Protein AF-A0A4Z0D4T3-F1 (afdb_monomer_lite)

Organism: NCBI:txid2562294

Secondary structure (DSSP, 8-state):
----TT---HHHHHHHHHHHHHHTTT-HHHHHHHHHHHHHHHHHHHHHHHT-S-HHHHHHHHHHHHHHHHHHHHIIIIIHHHT-HHHHHHHHHHHHHHIIIIIHHHHS---SS-----

pLDDT: mean 82.28, std 16.93, range [29.12, 95.62]

Foldseek 3Di:
DDPPVLPPQLLVVLLVLLLVLQVPVVPPVSNVVSVVSNVVSVVVQLVSLVPDPDPVLSVQSVVLSVVLSVVLVCLQPVVCVPVRSVVSSVVSVVSVVCCLPPVCCPRNVHHNDDPPDD

Sequence (118 aa):
MSINNKIFQPITIYTALMISFYLFINSPLFSKIVLVLIFISALFMAINTFKEKNSSQRVKNTLFELMYCVLVYITMKYGSRYIGNVYSSLLVVIEYLIYINIVNPKLMNRQIFTSIKK

Radius of gyration: 15.4 Å; chains: 1; bounding box: 34×32×48 Å

Structure (mmCIF, N/CA/C/O backbone):
data_AF-A0A4Z0D4T3-F1
#
_entry.id   AF-A0A4Z0D4T3-F1
#
loop_
_atom_site.group_PDB
_atom_site.id
_atom_site.type_symbol
_atom_site.label_atom_id
_atom_site.label_alt_id
_atom_site.label_comp_id
_atom_site.label_asym_id
_atom_site.label_entity_id
_atom_site.label_seq_id
_atom_site.pdb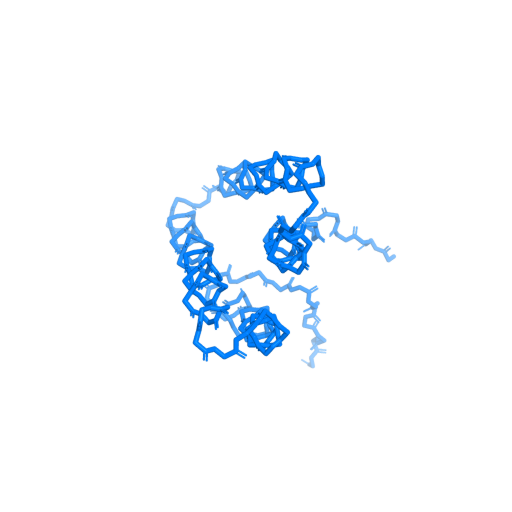x_PDB_ins_code
_atom_site.Cartn_x
_atom_site.Cartn_y
_atom_site.Cartn_z
_atom_site.occupancy
_atom_site.B_iso_or_equiv
_atom_site.auth_seq_id
_atom_site.auth_comp_id
_atom_site.auth_asym_id
_atom_site.auth_atom_id
_atom_site.pdbx_PDB_model_num
ATOM 1 N N . MET A 1 1 ? -12.073 -24.328 15.579 1.00 35.28 1 MET A N 1
ATOM 2 C CA . MET A 1 1 ? -11.112 -23.362 15.006 1.00 35.28 1 MET A CA 1
ATOM 3 C C . MET A 1 1 ? -11.904 -22.403 14.125 1.00 35.28 1 MET A C 1
ATOM 5 O O . MET A 1 1 ? -12.153 -22.718 12.972 1.00 35.28 1 MET A O 1
ATOM 9 N N . SER A 1 2 ? -12.450 -21.318 14.685 1.00 29.12 2 SER A N 1
ATOM 10 C CA . SER A 1 2 ? -13.191 -20.345 13.874 1.00 29.12 2 SER A CA 1
ATOM 11 C C . SER A 1 2 ? -12.191 -19.381 13.252 1.00 29.12 2 SER A C 1
ATOM 13 O O . SER A 1 2 ? -11.542 -18.597 13.942 1.00 29.12 2 SER A O 1
ATOM 15 N N . ILE A 1 3 ? -12.041 -19.456 11.933 1.00 36.78 3 ILE A N 1
ATOM 16 C CA . ILE A 1 3 ? -11.443 -18.363 11.175 1.00 36.78 3 ILE A CA 1
ATOM 17 C C . ILE A 1 3 ? -12.352 -17.163 11.440 1.00 36.78 3 ILE A C 1
ATOM 19 O O . ILE A 1 3 ? -13.523 -17.150 11.061 1.00 36.78 3 ILE A O 1
ATOM 23 N N . ASN A 1 4 ? -11.857 -16.191 12.204 1.00 40.50 4 ASN A N 1
ATOM 24 C CA . ASN A 1 4 ? -12.581 -14.955 12.427 1.00 40.50 4 ASN A CA 1
ATOM 25 C C . ASN A 1 4 ? -12.560 -14.202 11.094 1.00 40.50 4 ASN A C 1
ATOM 27 O O . ASN A 1 4 ? -11.603 -13.494 10.792 1.00 40.50 4 ASN A O 1
ATOM 31 N N . ASN A 1 5 ? -13.609 -14.371 10.287 1.00 42.41 5 ASN A N 1
ATOM 32 C CA . ASN A 1 5 ? -13.793 -13.766 8.959 1.00 42.41 5 ASN A CA 1
ATOM 33 C C . ASN A 1 5 ? -13.766 -12.218 8.952 1.00 42.41 5 ASN A C 1
ATOM 35 O O . ASN A 1 5 ? -14.031 -11.595 7.930 1.00 42.41 5 ASN A O 1
ATOM 39 N N . LYS A 1 6 ? -13.418 -11.567 10.070 1.00 46.47 6 LYS A N 1
ATOM 40 C CA . LYS A 1 6 ? -13.095 -10.136 10.148 1.00 46.47 6 LYS A CA 1
ATOM 41 C C . LYS A 1 6 ? -11.754 -9.767 9.488 1.00 46.47 6 LYS A C 1
ATOM 43 O O . LYS A 1 6 ? -11.441 -8.584 9.415 1.00 46.47 6 LYS A O 1
ATOM 48 N N . ILE A 1 7 ? -10.969 -10.740 9.017 1.00 51.72 7 ILE A N 1
ATOM 49 C CA . ILE A 1 7 ? -9.591 -10.556 8.527 1.00 51.72 7 ILE A CA 1
ATOM 50 C C . ILE A 1 7 ? -9.520 -10.742 6.999 1.00 51.72 7 ILE A C 1
ATOM 52 O O . ILE A 1 7 ? -8.674 -11.454 6.475 1.00 51.72 7 ILE A O 1
ATOM 56 N N . PHE A 1 8 ? -10.418 -10.101 6.253 1.00 53.31 8 PHE A N 1
ATOM 57 C CA . PHE A 1 8 ? -10.125 -9.747 4.863 1.00 53.31 8 PHE A CA 1
ATOM 58 C C . PHE A 1 8 ? -9.744 -8.274 4.890 1.00 53.31 8 PHE A C 1
ATOM 60 O O . PHE A 1 8 ? -10.616 -7.411 4.939 1.00 53.31 8 PHE A O 1
ATOM 67 N N . GLN A 1 9 ? -8.448 -7.993 5.024 1.00 73.44 9 GLN A N 1
ATOM 68 C CA . GLN A 1 9 ? -7.931 -6.634 5.139 1.00 73.44 9 GLN A CA 1
ATOM 69 C C . GLN A 1 9 ? -7.943 -5.991 3.748 1.00 73.44 9 GLN A C 1
ATOM 71 O O . GLN A 1 9 ? -7.065 -6.294 2.941 1.00 73.44 9 GLN A O 1
ATOM 76 N N . PRO A 1 10 ? -8.904 -5.102 3.424 1.00 84.88 10 PRO A N 1
ATOM 77 C CA . PRO A 1 10 ? -8.986 -4.542 2.078 1.00 84.88 10 PRO A CA 1
ATOM 78 C C . PRO A 1 10 ? -7.761 -3.667 1.769 1.00 84.88 10 PRO A C 1
ATOM 80 O O . PRO A 1 10 ? -7.412 -3.487 0.610 1.00 84.88 10 PRO A O 1
ATOM 83 N N . ILE A 1 11 ? -7.050 -3.224 2.812 1.00 86.88 11 ILE A N 1
ATOM 84 C CA . ILE A 1 11 ? -5.756 -2.547 2.731 1.00 86.88 11 ILE A CA 1
ATOM 85 C C . ILE A 1 11 ? -4.651 -3.437 2.142 1.00 86.88 11 ILE A C 1
ATOM 87 O O . ILE A 1 11 ? -3.855 -2.957 1.349 1.00 86.88 11 ILE A O 1
ATOM 91 N N . THR A 1 12 ? -4.644 -4.746 2.419 1.00 89.19 12 THR A N 1
ATOM 92 C CA . THR A 1 12 ? -3.715 -5.698 1.787 1.00 89.19 12 THR A CA 1
ATOM 93 C C . THR A 1 12 ? -3.960 -5.791 0.286 1.00 89.19 12 THR A C 1
ATOM 95 O O . THR A 1 12 ? -3.021 -5.795 -0.509 1.00 89.19 12 THR A O 1
ATOM 98 N N . ILE A 1 13 ? -5.234 -5.844 -0.107 1.00 90.94 13 ILE A N 1
ATOM 99 C CA . ILE A 1 13 ? -5.638 -5.898 -1.515 1.00 90.94 13 ILE A CA 1
ATOM 100 C C . ILE A 1 13 ? -5.285 -4.589 -2.206 1.00 90.94 13 ILE A C 1
ATOM 102 O O . ILE A 1 13 ? -4.713 -4.618 -3.289 1.00 90.94 13 ILE A O 1
ATOM 106 N N . TYR A 1 14 ? -5.555 -3.456 -1.557 1.00 93.12 14 TYR A N 1
ATOM 107 C CA . TYR A 1 14 ? -5.140 -2.143 -2.032 1.00 93.12 14 TYR A CA 1
ATOM 108 C C . TYR A 1 14 ? -3.632 -2.110 -2.315 1.00 93.12 14 TYR A C 1
ATOM 110 O O . TYR A 1 14 ? -3.230 -1.750 -3.419 1.00 93.12 14 TYR A O 1
ATOM 118 N N . THR A 1 15 ? -2.797 -2.562 -1.372 1.00 93.44 15 THR A N 1
ATOM 119 C CA . THR A 1 15 ? -1.337 -2.607 -1.541 1.00 93.44 15 THR A CA 1
ATOM 120 C C . THR A 1 15 ? -0.921 -3.478 -2.724 1.00 93.44 15 THR A C 1
ATOM 122 O O . THR A 1 15 ? -0.138 -3.044 -3.569 1.00 93.44 15 THR A O 1
ATOM 125 N N . ALA A 1 16 ? -1.467 -4.692 -2.827 1.00 94.00 16 ALA A N 1
ATOM 126 C CA . ALA A 1 16 ? -1.145 -5.612 -3.916 1.00 94.00 16 ALA A CA 1
ATOM 127 C C . ALA A 1 16 ? -1.562 -5.055 -5.288 1.00 94.00 16 ALA A C 1
ATOM 129 O O . ALA A 1 16 ? -0.815 -5.160 -6.266 1.00 94.00 16 ALA A O 1
ATOM 130 N N . LEU A 1 17 ? -2.736 -4.424 -5.366 1.00 95.31 17 LEU A N 1
ATOM 131 C CA . LEU A 1 17 ? -3.229 -3.799 -6.589 1.00 95.31 17 LEU A CA 1
ATOM 132 C C . LEU A 1 17 ? -2.418 -2.557 -6.964 1.00 95.31 17 LEU A C 1
ATOM 134 O O . LEU A 1 17 ? -2.146 -2.360 -8.143 1.00 95.31 17 LEU A O 1
ATOM 138 N N . MET A 1 18 ? -1.974 -1.761 -5.989 1.00 95.12 18 MET A N 1
ATOM 139 C CA . MET A 1 18 ? -1.079 -0.625 -6.222 1.00 95.12 18 MET A CA 1
ATOM 140 C C . MET A 1 18 ? 0.259 -1.074 -6.811 1.00 95.12 18 MET A C 1
ATOM 142 O O . MET A 1 18 ? 0.702 -0.512 -7.808 1.00 95.12 18 MET A O 1
ATOM 146 N N . ILE A 1 19 ? 0.873 -2.125 -6.264 1.00 95.00 19 ILE A N 1
ATOM 147 C CA . ILE A 1 19 ? 2.087 -2.724 -6.840 1.00 95.00 19 ILE A CA 1
ATOM 148 C C . ILE A 1 19 ? 1.817 -3.198 -8.276 1.00 95.00 19 ILE A C 1
ATOM 150 O O . ILE A 1 19 ? 2.538 -2.838 -9.209 1.00 95.00 19 ILE A O 1
ATOM 154 N N . SER A 1 20 ? 0.732 -3.952 -8.469 1.00 93.50 20 SER A N 1
ATOM 155 C CA . SER A 1 20 ? 0.352 -4.500 -9.776 1.00 93.50 20 SER A CA 1
ATOM 156 C C . SER A 1 20 ? 0.118 -3.404 -10.818 1.00 93.50 20 SER A C 1
ATOM 158 O O . SER A 1 20 ? 0.553 -3.534 -11.961 1.00 93.50 20 SER A O 1
ATOM 160 N N . PHE A 1 21 ? -0.524 -2.300 -10.429 1.00 93.75 21 PHE A N 1
ATOM 161 C CA . PHE A 1 21 ? -0.816 -1.175 -11.312 1.00 93.75 21 PHE A CA 1
ATOM 162 C C . PHE A 1 21 ? 0.453 -0.595 -11.944 1.00 93.75 21 PHE A C 1
ATOM 164 O O . PHE A 1 21 ? 0.485 -0.371 -13.151 1.00 93.75 21 PHE A O 1
ATOM 171 N N . TYR A 1 22 ? 1.507 -0.390 -11.149 1.00 92.31 22 TYR A N 1
ATOM 172 C CA . TYR A 1 22 ? 2.763 0.183 -11.639 1.00 92.31 22 TYR A CA 1
ATOM 173 C C . TYR A 1 22 ? 3.635 -0.838 -12.374 1.00 92.31 22 TYR A C 1
ATOM 175 O O . TYR A 1 22 ? 4.280 -0.481 -13.357 1.00 92.31 22 TYR A O 1
ATOM 183 N N . LEU A 1 23 ? 3.652 -2.108 -11.954 1.00 91.44 23 LEU A N 1
ATOM 184 C CA . LEU A 1 23 ? 4.412 -3.145 -12.666 1.00 91.44 23 LEU A CA 1
ATOM 185 C C . LEU A 1 23 ? 3.879 -3.391 -14.084 1.00 91.44 23 LEU A C 1
ATOM 187 O O . LEU A 1 23 ? 4.663 -3.624 -15.000 1.00 91.44 23 LEU A O 1
ATOM 191 N N . PHE A 1 24 ? 2.565 -3.279 -14.281 1.00 90.94 24 PHE A N 1
ATOM 192 C CA . PHE A 1 24 ? 1.902 -3.541 -15.561 1.00 90.94 24 PHE A CA 1
ATOM 193 C C . PHE A 1 24 ? 1.282 -2.285 -16.185 1.00 90.94 24 PHE A C 1
ATOM 195 O O . PHE A 1 24 ? 0.327 -2.381 -16.958 1.00 90.94 24 PHE A O 1
ATOM 202 N N . ILE A 1 25 ? 1.831 -1.103 -15.890 1.00 88.31 25 ILE A N 1
ATOM 203 C CA . ILE A 1 25 ? 1.292 0.184 -16.361 1.00 88.31 25 ILE A CA 1
ATOM 204 C C . ILE A 1 25 ? 1.243 0.309 -17.895 1.00 88.31 25 ILE A C 1
ATOM 206 O O . ILE A 1 25 ? 0.454 1.075 -18.440 1.00 88.31 25 ILE A O 1
ATOM 210 N N . ASN A 1 26 ? 2.047 -0.491 -18.598 1.00 88.94 26 ASN A N 1
ATOM 211 C CA . ASN A 1 26 ? 2.101 -0.531 -20.059 1.00 88.94 26 ASN A CA 1
ATOM 212 C C . ASN A 1 26 ? 0.916 -1.283 -20.698 1.00 88.94 26 ASN A C 1
ATOM 214 O O . ASN A 1 26 ? 0.758 -1.235 -21.915 1.00 88.94 26 ASN A O 1
ATOM 218 N N . SER A 1 27 ? 0.089 -1.985 -19.912 1.00 92.50 27 SER A N 1
ATOM 219 C CA . SER A 1 27 ? -1.094 -2.700 -20.404 1.00 92.50 27 SER A CA 1
ATOM 220 C C . SER A 1 27 ? -2.370 -1.908 -20.085 1.00 92.50 27 SER A C 1
ATOM 222 O O . SER A 1 27 ? -2.893 -1.997 -18.973 1.00 92.50 27 SER A O 1
ATOM 224 N N . PRO A 1 28 ? -2.929 -1.143 -21.043 1.00 88.56 28 PRO A N 1
ATOM 225 C CA . PRO A 1 28 ? -3.988 -0.173 -20.757 1.00 88.56 28 PRO A CA 1
ATOM 226 C C . PRO A 1 28 ? -5.287 -0.818 -20.258 1.00 88.56 28 PRO A C 1
ATOM 228 O O . PRO A 1 28 ? -5.975 -0.240 -19.417 1.00 88.56 28 PRO A O 1
ATOM 231 N N . LEU A 1 29 ? -5.636 -2.012 -20.751 1.00 91.88 29 LEU A N 1
ATOM 232 C CA . LEU A 1 29 ? -6.812 -2.748 -20.279 1.00 91.88 29 LEU A CA 1
ATOM 233 C C . LEU A 1 29 ? -6.614 -3.221 -18.834 1.00 91.88 29 LEU A C 1
ATOM 235 O O . LEU A 1 29 ? -7.487 -3.013 -17.993 1.00 91.88 29 LEU A O 1
ATOM 239 N N . PHE A 1 30 ? -5.447 -3.797 -18.538 1.00 91.44 30 PHE A N 1
ATOM 240 C CA . PHE A 1 30 ? -5.104 -4.255 -17.196 1.00 91.44 30 PHE A CA 1
ATOM 241 C C . PHE A 1 30 ? -5.090 -3.091 -16.200 1.00 91.44 30 PHE A C 1
ATOM 243 O O . PHE A 1 30 ? -5.740 -3.169 -15.162 1.00 91.44 30 PHE A O 1
ATOM 250 N N . SER A 1 31 ? -4.436 -1.976 -16.538 1.00 90.31 31 SER A N 1
ATOM 251 C CA . SER A 1 31 ? -4.368 -0.795 -15.673 1.00 90.31 31 SER A CA 1
ATOM 252 C C . SER A 1 31 ? -5.748 -0.227 -15.344 1.00 90.31 31 SER A C 1
ATOM 254 O O . SER A 1 31 ? -5.986 0.146 -14.198 1.00 90.31 31 SER A O 1
ATOM 256 N N . LYS A 1 32 ? -6.684 -0.200 -16.305 1.00 92.75 32 LYS A N 1
ATOM 257 C CA . LYS A 1 32 ? -8.070 0.235 -16.057 1.00 92.75 32 LYS A CA 1
ATOM 258 C C . LYS A 1 32 ? -8.802 -0.704 -15.100 1.00 92.75 32 LYS A C 1
ATOM 260 O O . LYS A 1 32 ? -9.432 -0.231 -14.159 1.00 92.75 32 LYS A O 1
ATOM 265 N N . ILE A 1 33 ? -8.693 -2.017 -15.313 1.00 93.38 33 ILE A N 1
ATOM 266 C CA . ILE A 1 33 ? -9.303 -3.025 -14.432 1.00 93.38 33 ILE A CA 1
ATOM 267 C C . ILE A 1 33 ? -8.744 -2.889 -13.013 1.00 93.38 33 ILE A C 1
ATOM 269 O O . ILE A 1 33 ? -9.504 -2.816 -12.049 1.00 93.38 33 ILE A O 1
ATOM 273 N N . VAL A 1 34 ? -7.421 -2.787 -12.878 1.00 93.06 34 VAL A N 1
ATOM 274 C CA . VAL A 1 34 ? -6.764 -2.634 -11.578 1.00 93.06 34 VAL A CA 1
ATOM 275 C C . VAL A 1 34 ? -7.169 -1.331 -10.896 1.00 93.06 34 VAL A C 1
ATOM 277 O O . VAL A 1 34 ? -7.431 -1.350 -9.700 1.00 93.06 34 VAL A O 1
ATOM 280 N N . LEU A 1 35 ? -7.309 -0.221 -11.625 1.00 92.62 35 LEU A N 1
ATOM 281 C CA . LEU A 1 35 ? -7.780 1.045 -11.057 1.00 92.62 35 LEU A CA 1
ATOM 282 C C . LEU A 1 35 ? -9.187 0.914 -10.449 1.00 92.62 35 LEU A C 1
ATOM 284 O O . LEU A 1 35 ? -9.434 1.398 -9.344 1.00 92.62 35 LEU A O 1
ATOM 288 N N . VAL A 1 36 ? -10.094 0.214 -11.138 1.00 94.19 36 VAL A N 1
ATOM 289 C CA . VAL A 1 36 ? -11.440 -0.080 -10.621 1.00 94.19 36 VAL A CA 1
ATOM 290 C C . VAL A 1 36 ? -11.357 -0.935 -9.357 1.00 94.19 36 VAL A C 1
ATOM 292 O O . VAL A 1 36 ? -12.026 -0.641 -8.368 1.00 94.19 36 VAL A O 1
ATOM 295 N N . LEU A 1 37 ? -10.497 -1.955 -9.341 1.00 93.56 37 LEU A N 1
ATOM 296 C CA . LEU A 1 37 ? -10.301 -2.797 -8.160 1.00 93.56 37 LEU A CA 1
ATOM 297 C C . LEU A 1 37 ? -9.677 -2.026 -6.983 1.00 93.56 37 LEU A C 1
ATOM 299 O O . LEU A 1 37 ? -10.084 -2.240 -5.841 1.00 93.56 37 LEU A O 1
ATOM 303 N N . ILE A 1 38 ? -8.747 -1.096 -7.238 1.00 92.81 38 ILE A N 1
ATOM 304 C CA . ILE A 1 38 ? -8.174 -0.203 -6.217 1.00 92.81 38 ILE A CA 1
ATOM 305 C C . ILE A 1 38 ? -9.297 0.622 -5.588 1.00 92.81 38 ILE A C 1
ATOM 307 O O . ILE A 1 38 ? -9.421 0.664 -4.363 1.00 92.81 38 ILE A O 1
ATOM 311 N N . PHE A 1 39 ? -10.164 1.212 -6.410 1.00 92.06 39 PHE A N 1
ATOM 312 C CA . PHE A 1 39 ? -11.308 1.981 -5.927 1.00 92.06 39 PHE A CA 1
ATOM 313 C C . PHE A 1 39 ? -12.265 1.131 -5.079 1.00 92.06 39 PHE A C 1
ATOM 315 O O . PHE A 1 39 ? -12.650 1.535 -3.982 1.00 92.06 39 PHE A O 1
ATOM 322 N N . ILE A 1 40 ? -12.586 -0.085 -5.528 1.00 91.62 40 ILE A N 1
ATOM 323 C CA . ILE A 1 40 ? -13.425 -1.025 -4.772 1.00 91.62 40 ILE A CA 1
ATOM 324 C C . ILE A 1 40 ? -12.774 -1.384 -3.429 1.00 91.62 40 ILE A C 1
ATOM 326 O O . ILE A 1 40 ? -13.449 -1.401 -2.399 1.00 91.62 40 ILE A O 1
ATOM 330 N N . SER A 1 41 ? -11.461 -1.627 -3.404 1.00 90.50 41 SER A N 1
ATOM 331 C CA . SER A 1 41 ? -10.741 -1.929 -2.162 1.00 90.50 41 SER A CA 1
ATOM 332 C C . SER A 1 41 ? -10.799 -0.760 -1.169 1.00 90.50 41 SER A C 1
ATOM 334 O O . SER A 1 41 ? -11.038 -0.981 0.019 1.00 90.50 41 SER A O 1
ATOM 336 N N . ALA A 1 42 ? -10.706 0.484 -1.654 1.00 88.38 42 ALA A N 1
ATOM 337 C CA . ALA A 1 42 ? -10.871 1.686 -0.843 1.00 88.38 42 ALA A CA 1
ATOM 338 C C . ALA A 1 42 ? -12.295 1.834 -0.284 1.00 88.38 42 ALA A C 1
ATOM 340 O O . ALA A 1 42 ? -12.458 2.163 0.892 1.00 88.38 42 ALA A O 1
ATOM 341 N N . LEU A 1 43 ? -13.326 1.519 -1.076 1.00 89.38 43 LEU A N 1
ATOM 342 C CA . LEU A 1 43 ? -14.708 1.494 -0.586 1.00 89.38 43 LEU A CA 1
ATOM 343 C C . LEU A 1 43 ? -14.892 0.467 0.536 1.00 89.38 43 LEU A C 1
ATOM 345 O O . LEU A 1 43 ? -15.506 0.774 1.557 1.00 89.38 43 LEU A O 1
ATOM 349 N N . PHE A 1 44 ? -14.325 -0.734 0.393 1.00 87.81 44 PHE A N 1
ATOM 350 C CA . PHE A 1 44 ? -14.380 -1.742 1.451 1.00 87.81 44 PHE A CA 1
ATOM 351 C C . PHE A 1 44 ? -13.638 -1.311 2.721 1.00 87.81 44 PHE A C 1
ATOM 353 O O . PHE A 1 44 ? -14.128 -1.596 3.816 1.00 87.81 44 PHE A O 1
ATOM 360 N N . MET A 1 45 ? -12.510 -0.596 2.607 1.00 86.62 45 MET A N 1
ATOM 361 C CA . MET A 1 45 ? -11.845 0.015 3.768 1.00 86.62 45 MET A CA 1
ATOM 362 C C . MET A 1 45 ? -12.780 1.002 4.470 1.00 86.62 45 MET A C 1
ATOM 364 O O . MET A 1 45 ? -13.061 0.831 5.654 1.00 86.62 45 MET A O 1
ATOM 368 N N . ALA A 1 46 ? -13.363 1.947 3.728 1.00 85.44 46 ALA A N 1
ATOM 369 C CA . ALA A 1 46 ? -14.278 2.943 4.282 1.00 85.44 46 ALA A CA 1
ATOM 370 C C . ALA A 1 46 ? -15.506 2.311 4.966 1.00 85.44 46 ALA A C 1
ATOM 372 O O . ALA A 1 46 ? -15.886 2.714 6.067 1.00 85.44 46 ALA A O 1
ATOM 373 N N . ILE A 1 47 ? -16.104 1.279 4.358 1.00 84.44 47 ILE A N 1
ATOM 374 C CA . ILE A 1 47 ? -17.222 0.527 4.949 1.00 84.44 47 ILE A CA 1
ATOM 375 C C . ILE A 1 47 ? -16.783 -0.173 6.242 1.00 84.44 47 ILE A C 1
ATOM 377 O O . ILE A 1 47 ? -17.521 -0.158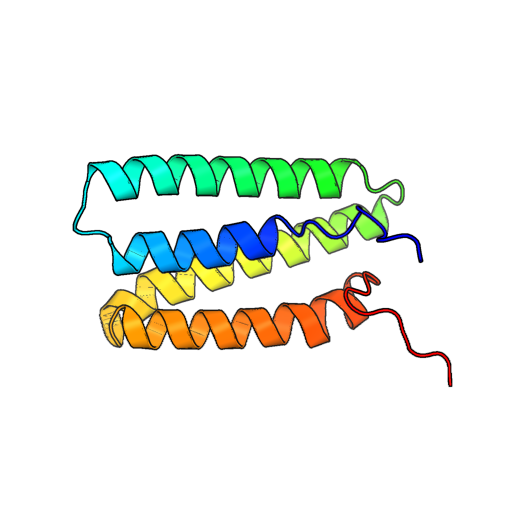 7.232 1.00 84.44 47 ILE A O 1
ATOM 381 N N . ASN A 1 48 ? -15.593 -0.779 6.259 1.00 83.06 48 ASN A N 1
ATOM 382 C CA . ASN A 1 48 ? -15.053 -1.424 7.455 1.00 83.06 48 ASN A CA 1
ATOM 383 C C . ASN A 1 48 ? -14.840 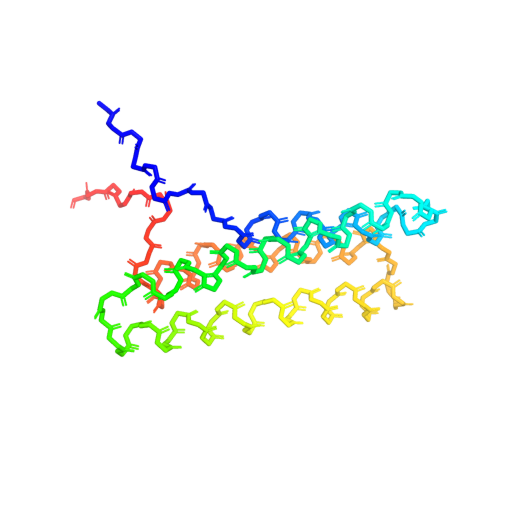-0.425 8.590 1.00 83.06 48 ASN A C 1
ATOM 385 O O . ASN A 1 48 ? -15.162 -0.738 9.738 1.00 83.06 48 ASN A O 1
ATOM 389 N N . THR A 1 49 ? -14.356 0.781 8.293 1.00 82.19 49 THR A N 1
ATOM 390 C CA . THR A 1 49 ? -14.231 1.815 9.316 1.00 82.19 49 THR A CA 1
ATOM 391 C C . THR A 1 49 ? -15.593 2.330 9.774 1.00 82.19 49 THR A C 1
ATOM 393 O O . THR A 1 49 ? -15.795 2.530 10.967 1.00 82.19 49 THR A O 1
ATOM 396 N N . PHE A 1 50 ? -16.566 2.490 8.873 1.00 81.06 50 PHE A N 1
ATOM 397 C CA . PHE A 1 50 ? -17.909 2.960 9.228 1.00 81.06 50 PHE A CA 1
ATOM 398 C C . PHE A 1 50 ? -18.639 2.017 10.198 1.00 81.06 50 PHE A C 1
ATOM 400 O O . PHE A 1 50 ? -19.354 2.478 11.087 1.00 81.06 50 PHE A O 1
ATOM 407 N N . LYS A 1 51 ? -18.416 0.702 10.069 1.00 79.62 51 LYS A N 1
ATOM 408 C CA . LYS A 1 51 ? -18.964 -0.332 10.966 1.00 79.62 51 LYS A CA 1
ATOM 409 C C . LYS A 1 51 ? -18.351 -0.327 12.375 1.00 79.62 51 LYS A C 1
ATOM 411 O O . LYS A 1 51 ? -18.869 -1.016 13.257 1.00 79.62 51 LYS A O 1
ATOM 416 N N . GLU A 1 52 ? -17.265 0.412 12.604 1.00 77.69 52 GLU A N 1
ATOM 417 C CA . GLU A 1 52 ? -16.650 0.563 13.924 1.00 77.69 52 GLU A CA 1
ATOM 418 C C . GLU A 1 52 ? -17.600 1.325 14.864 1.00 77.69 52 GLU A C 1
ATOM 420 O O . GLU A 1 52 ? -17.929 2.490 14.634 1.00 77.69 52 GLU A O 1
ATOM 425 N N . LYS A 1 53 ? -18.052 0.663 15.939 1.00 79.06 53 LYS A N 1
ATOM 426 C CA . LYS A 1 53 ? -19.055 1.218 16.869 1.00 79.06 53 LYS A CA 1
ATOM 427 C C . LYS A 1 53 ? -18.499 2.337 17.753 1.00 79.06 53 LYS A C 1
ATOM 429 O O . LYS A 1 53 ? -19.249 3.208 18.182 1.00 79.06 53 LYS A O 1
ATOM 434 N N . ASN A 1 54 ? -17.200 2.309 18.047 1.00 84.50 54 ASN A N 1
ATOM 435 C CA . ASN A 1 54 ? -16.548 3.319 18.876 1.00 84.50 54 ASN A CA 1
ATOM 436 C C . ASN A 1 54 ? -16.096 4.499 18.002 1.00 84.50 54 ASN A C 1
ATOM 438 O O . ASN A 1 54 ? -15.206 4.343 17.168 1.00 84.50 54 ASN A O 1
ATOM 442 N N . SER A 1 55 ? -16.674 5.684 18.215 1.00 81.69 55 SER A N 1
ATOM 443 C CA . SER A 1 55 ? -16.388 6.885 17.418 1.00 81.69 55 SER A CA 1
ATOM 444 C C . SER A 1 55 ? -14.925 7.338 17.499 1.00 81.69 55 SER A C 1
ATOM 446 O O . SER A 1 55 ? -14.353 7.715 16.477 1.00 81.69 55 SER A O 1
ATOM 448 N N . SER A 1 56 ? -14.298 7.248 18.676 1.00 81.94 56 SER A N 1
ATOM 449 C CA . SER A 1 56 ? -12.889 7.612 18.875 1.00 81.94 56 SER A CA 1
ATOM 450 C C . SER A 1 56 ? -11.960 6.645 18.138 1.00 81.94 56 SER A C 1
ATOM 452 O O . SER A 1 56 ? -11.035 7.065 17.441 1.00 81.94 56 SER A O 1
ATOM 454 N N . GLN A 1 57 ? -12.257 5.343 18.205 1.00 80.44 57 GLN A N 1
ATOM 455 C CA . GLN A 1 57 ? -11.495 4.326 17.478 1.00 80.44 57 GLN A CA 1
ATOM 456 C C . GLN A 1 57 ? -11.720 4.418 15.964 1.00 80.44 57 GLN A C 1
ATOM 458 O O . GLN A 1 57 ? -10.782 4.236 15.193 1.00 80.44 57 GLN A O 1
ATOM 463 N N . ARG A 1 58 ? -12.937 4.763 15.531 1.00 83.00 58 ARG A N 1
ATOM 464 C CA . ARG A 1 58 ? -13.284 4.961 14.122 1.00 83.00 58 ARG A CA 1
ATOM 465 C C . ARG A 1 58 ? -12.413 6.032 13.474 1.00 83.00 58 ARG A C 1
ATOM 467 O O . ARG A 1 58 ? -11.793 5.753 12.457 1.00 83.00 58 ARG A O 1
ATOM 474 N N . VAL A 1 59 ? -12.312 7.215 14.086 1.00 85.00 59 VAL A N 1
ATOM 475 C CA . VAL A 1 59 ? -11.499 8.323 13.548 1.00 85.00 59 VAL A CA 1
ATOM 476 C C . VAL A 1 59 ? -10.020 7.945 13.483 1.00 85.00 59 VAL A C 1
ATOM 478 O O . VAL A 1 59 ? -9.382 8.158 12.455 1.00 85.00 59 VAL A O 1
ATOM 481 N N . LYS A 1 60 ? -9.484 7.330 14.547 1.00 84.94 60 LYS A N 1
ATOM 482 C CA . LYS A 1 60 ? -8.091 6.858 14.566 1.00 84.94 60 LYS A CA 1
ATOM 483 C C . LYS A 1 60 ? -7.828 5.853 13.448 1.00 84.94 60 LYS A C 1
ATOM 485 O O . LYS A 1 60 ? -6.867 6.009 12.702 1.00 84.94 60 LYS A O 1
ATOM 490 N N . ASN A 1 61 ? -8.703 4.860 13.301 1.00 84.69 61 ASN A N 1
ATOM 491 C CA . ASN A 1 61 ? -8.563 3.829 12.281 1.00 84.69 61 ASN A CA 1
ATOM 492 C C . ASN A 1 61 ? -8.634 4.421 10.867 1.00 84.69 61 ASN A C 1
ATOM 494 O O . ASN A 1 61 ? -7.786 4.091 10.045 1.00 84.69 61 ASN A O 1
ATOM 498 N N . THR A 1 62 ? -9.576 5.337 10.602 1.00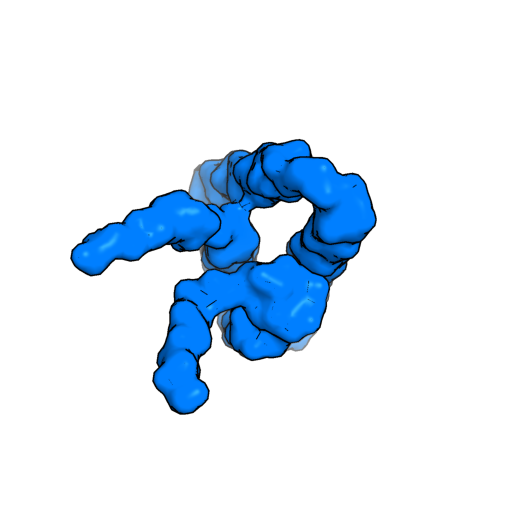 85.81 62 THR A N 1
ATOM 499 C CA . THR A 1 62 ? -9.661 6.033 9.307 1.00 85.81 62 THR A CA 1
ATOM 500 C C . THR A 1 62 ? -8.377 6.796 9.011 1.00 85.81 62 THR A C 1
ATOM 502 O O . THR A 1 62 ? -7.866 6.714 7.899 1.00 85.81 62 THR A O 1
ATOM 505 N N . LEU A 1 63 ? -7.839 7.522 9.995 1.00 88.88 63 LEU A N 1
ATOM 506 C CA . LEU A 1 63 ? -6.633 8.324 9.809 1.00 88.88 63 LEU A CA 1
ATOM 507 C C . LEU A 1 63 ? -5.416 7.446 9.490 1.00 88.88 63 LEU A C 1
ATOM 509 O O . LEU A 1 63 ? -4.670 7.759 8.566 1.00 88.88 63 LEU A O 1
ATOM 513 N N . PHE A 1 64 ? -5.237 6.331 10.205 1.00 88.31 64 PHE A N 1
ATOM 514 C CA . PHE A 1 64 ? -4.139 5.397 9.942 1.00 88.31 64 PHE A CA 1
ATOM 515 C C . PHE A 1 64 ? -4.275 4.690 8.590 1.00 88.31 64 PHE A C 1
ATOM 517 O O . PHE A 1 64 ? -3.285 4.586 7.867 1.00 88.31 64 PHE A O 1
ATOM 524 N N . GLU A 1 65 ? -5.475 4.225 8.231 1.00 88.88 65 GLU A N 1
ATOM 525 C CA . GLU A 1 65 ? -5.732 3.595 6.928 1.00 88.88 65 GLU A CA 1
ATOM 526 C C . GLU A 1 65 ? -5.500 4.591 5.779 1.00 88.88 65 GLU A C 1
ATOM 528 O O . GLU A 1 65 ? -4.820 4.261 4.807 1.00 88.88 65 GLU A O 1
ATOM 533 N N . LEU A 1 66 ? -5.975 5.835 5.914 1.00 89.88 66 LEU A N 1
ATOM 534 C CA . LEU A 1 66 ? -5.756 6.894 4.928 1.00 89.88 66 LEU A CA 1
ATOM 535 C C . LEU A 1 66 ? -4.271 7.247 4.794 1.00 89.88 66 LEU A C 1
ATOM 537 O O . LEU A 1 66 ? -3.757 7.311 3.678 1.00 89.88 66 LEU A O 1
ATOM 541 N N . MET A 1 67 ? -3.574 7.447 5.916 1.00 92.12 67 MET A N 1
ATOM 542 C CA . MET A 1 67 ? -2.146 7.769 5.921 1.00 92.12 67 MET A CA 1
ATOM 543 C C . MET A 1 67 ? -1.333 6.669 5.235 1.00 92.12 67 MET A C 1
ATOM 545 O O . MET A 1 67 ? -0.456 6.970 4.429 1.00 92.12 67 MET A O 1
ATOM 549 N N . TYR A 1 68 ? -1.660 5.401 5.496 1.00 92.06 68 TYR A N 1
ATOM 550 C CA . TYR A 1 68 ? -1.026 4.277 4.818 1.00 92.06 68 TYR A CA 1
ATOM 551 C C . TYR A 1 68 ? -1.317 4.269 3.309 1.00 92.06 68 TYR A C 1
ATOM 553 O O . TYR A 1 68 ? -0.397 4.112 2.510 1.00 92.06 68 TYR A O 1
ATOM 561 N N . CYS A 1 69 ? -2.568 4.499 2.893 1.00 92.69 69 CYS A N 1
ATOM 562 C CA . CYS A 1 69 ? -2.919 4.550 1.470 1.00 92.69 69 CYS A CA 1
ATOM 563 C C . CYS A 1 69 ? -2.161 5.655 0.720 1.00 92.69 69 CYS A C 1
ATOM 565 O O . CYS A 1 69 ? -1.705 5.437 -0.406 1.00 92.69 69 CYS A O 1
ATOM 567 N N . VAL A 1 70 ? -2.015 6.825 1.353 1.00 94.00 70 VAL A N 1
ATOM 568 C CA . VAL A 1 70 ? -1.241 7.956 0.827 1.00 94.00 70 VAL A CA 1
ATOM 569 C C . VAL A 1 70 ? 0.243 7.612 0.755 1.00 94.00 70 VAL A C 1
ATOM 571 O O . VAL A 1 70 ? 0.864 7.885 -0.270 1.00 94.00 70 VAL A O 1
ATOM 574 N N . LEU A 1 71 ? 0.800 6.980 1.793 1.00 95.06 71 LEU A N 1
ATOM 575 C CA . LEU A 1 71 ? 2.197 6.550 1.810 1.00 95.06 71 LEU A CA 1
ATOM 576 C C . LEU A 1 71 ? 2.489 5.609 0.636 1.00 95.06 71 LEU A C 1
ATOM 578 O O . LEU A 1 71 ? 3.339 5.926 -0.188 1.00 95.06 71 LEU A O 1
ATOM 582 N N . VAL A 1 72 ? 1.698 4.543 0.474 1.00 95.38 72 VAL A N 1
ATOM 583 C CA . VAL A 1 72 ? 1.841 3.597 -0.645 1.00 95.38 72 VAL A CA 1
ATOM 584 C C . VAL A 1 72 ? 1.724 4.306 -1.997 1.00 95.38 72 VAL A C 1
ATOM 586 O O . VAL A 1 72 ? 2.497 4.027 -2.912 1.00 95.38 72 VAL A O 1
ATOM 589 N N . TYR A 1 73 ? 0.785 5.246 -2.147 1.00 94.12 73 TYR A N 1
ATOM 590 C CA . TYR A 1 73 ? 0.656 6.024 -3.382 1.00 94.12 73 TYR A CA 1
ATOM 591 C C . TYR A 1 73 ? 1.904 6.862 -3.676 1.00 94.12 73 TYR A C 1
ATOM 593 O O . TYR A 1 73 ? 2.375 6.864 -4.813 1.00 94.12 73 TYR A O 1
ATOM 601 N N . ILE A 1 74 ? 2.444 7.560 -2.674 1.00 95.00 74 ILE A N 1
ATOM 602 C CA . ILE A 1 74 ? 3.653 8.381 -2.811 1.00 95.00 74 ILE A CA 1
ATOM 603 C C . ILE A 1 74 ? 4.849 7.490 -3.149 1.00 95.00 74 ILE A C 1
ATOM 605 O O . ILE A 1 74 ? 5.548 7.765 -4.127 1.00 95.00 74 ILE A O 1
ATOM 609 N N . THR A 1 75 ? 5.050 6.403 -2.406 1.00 95.00 75 THR A N 1
ATOM 610 C CA . THR A 1 75 ? 6.155 5.463 -2.620 1.00 95.00 75 THR A CA 1
ATOM 611 C C . THR A 1 75 ? 6.088 4.856 -4.013 1.00 95.00 75 THR A C 1
ATOM 613 O O . THR A 1 75 ? 7.088 4.866 -4.727 1.00 95.00 75 THR A O 1
ATOM 616 N N . MET A 1 76 ? 4.910 4.434 -4.479 1.00 95.31 76 MET A N 1
ATOM 617 C CA . MET A 1 76 ? 4.780 3.935 -5.846 1.00 95.31 76 MET A CA 1
ATOM 618 C C . MET A 1 76 ? 4.976 5.035 -6.890 1.00 95.31 76 MET A C 1
ATOM 620 O O . MET A 1 76 ? 5.733 4.831 -7.832 1.00 95.31 76 MET A O 1
ATOM 624 N N . LYS A 1 77 ? 4.350 6.208 -6.750 1.00 94.00 77 LYS A N 1
ATOM 625 C CA . LYS A 1 77 ? 4.413 7.278 -7.760 1.00 94.00 77 LYS A CA 1
ATOM 626 C C . LYS A 1 77 ? 5.813 7.854 -7.921 1.00 94.00 77 LYS A C 1
ATOM 628 O O . LYS A 1 77 ? 6.302 7.999 -9.040 1.00 94.00 77 LYS A O 1
ATOM 633 N N . TYR A 1 78 ? 6.432 8.232 -6.808 1.00 94.38 78 TYR A N 1
ATOM 634 C CA . TYR A 1 78 ? 7.737 8.881 -6.813 1.00 94.38 78 TYR A CA 1
ATOM 635 C C . TYR A 1 78 ? 8.858 7.852 -6.832 1.00 94.38 78 TYR A C 1
ATOM 637 O O . TYR A 1 78 ? 9.786 8.006 -7.621 1.00 94.38 78 TYR A O 1
ATOM 645 N N . GLY A 1 79 ? 8.753 6.766 -6.065 1.00 92.81 79 GLY A N 1
ATOM 646 C CA . GLY A 1 79 ? 9.727 5.679 -6.133 1.00 92.81 79 GLY A CA 1
ATOM 647 C C . GLY A 1 79 ? 9.856 5.149 -7.557 1.00 92.81 79 GLY A C 1
ATOM 648 O O . GLY A 1 79 ? 10.969 5.076 -8.076 1.00 92.81 79 GLY A O 1
ATOM 649 N N . SER A 1 80 ? 8.738 4.866 -8.240 1.00 92.75 80 SER A N 1
ATOM 650 C CA . SER A 1 80 ? 8.794 4.312 -9.602 1.00 92.75 80 SER A CA 1
ATOM 651 C C . SER A 1 80 ? 9.530 5.239 -10.565 1.00 92.75 80 SER A C 1
ATOM 653 O O . SER A 1 80 ? 10.217 4.772 -11.469 1.00 92.75 80 SER A O 1
ATOM 655 N N . ARG A 1 81 ? 9.448 6.556 -10.335 1.00 92.56 81 ARG A N 1
ATOM 656 C CA . ARG A 1 81 ? 10.161 7.570 -11.113 1.00 92.56 81 ARG A CA 1
ATOM 657 C C . ARG A 1 81 ? 11.664 7.617 -10.818 1.00 92.56 81 ARG A C 1
ATOM 659 O O . ARG A 1 81 ? 12.429 7.857 -11.744 1.00 92.56 81 ARG A O 1
ATOM 666 N N . TYR A 1 82 ? 12.081 7.453 -9.561 1.00 93.00 82 TYR A N 1
ATOM 667 C CA . TYR A 1 82 ? 13.477 7.665 -9.145 1.00 93.00 82 TYR A CA 1
ATOM 668 C C . TYR A 1 82 ? 14.315 6.387 -9.075 1.00 93.00 82 TYR A C 1
ATOM 670 O O . TYR A 1 82 ? 15.487 6.410 -9.432 1.00 93.00 82 TYR A O 1
ATOM 678 N N . ILE A 1 83 ? 13.729 5.285 -8.611 1.00 93.56 83 ILE A N 1
ATOM 679 C CA . ILE A 1 83 ? 14.421 4.008 -8.378 1.00 93.56 83 ILE A CA 1
ATOM 680 C C . ILE A 1 83 ? 13.812 2.855 -9.186 1.00 93.56 83 ILE A C 1
ATOM 682 O O . ILE A 1 83 ? 14.297 1.733 -9.114 1.00 93.56 83 ILE A O 1
ATOM 686 N N . GLY A 1 84 ? 12.759 3.111 -9.970 1.00 93.00 84 GLY A N 1
ATOM 687 C CA . GLY A 1 84 ? 12.107 2.122 -10.828 1.00 93.00 84 GLY A CA 1
ATOM 688 C C . GLY A 1 84 ? 11.025 1.294 -10.126 1.00 93.00 84 GLY A C 1
ATOM 689 O O . GLY A 1 84 ? 10.961 1.195 -8.896 1.00 93.00 84 GLY A O 1
ATOM 690 N N . ASN A 1 85 ? 10.149 0.680 -10.925 1.00 91.94 85 ASN A N 1
ATOM 691 C CA . ASN A 1 85 ? 8.923 0.029 -10.442 1.00 91.94 85 ASN A CA 1
ATOM 692 C C . ASN A 1 85 ? 9.209 -1.155 -9.503 1.00 91.94 85 ASN A C 1
ATOM 694 O O . ASN A 1 85 ? 8.510 -1.332 -8.507 1.00 91.94 85 ASN A O 1
ATOM 698 N N . VAL A 1 86 ? 10.245 -1.952 -9.788 1.00 93.38 86 VAL A N 1
ATOM 699 C CA . VAL A 1 86 ? 10.587 -3.149 -8.997 1.00 93.38 86 VAL A CA 1
ATOM 700 C C . VAL A 1 86 ? 11.060 -2.770 -7.593 1.00 93.38 86 VAL A C 1
ATOM 702 O O . VAL A 1 86 ? 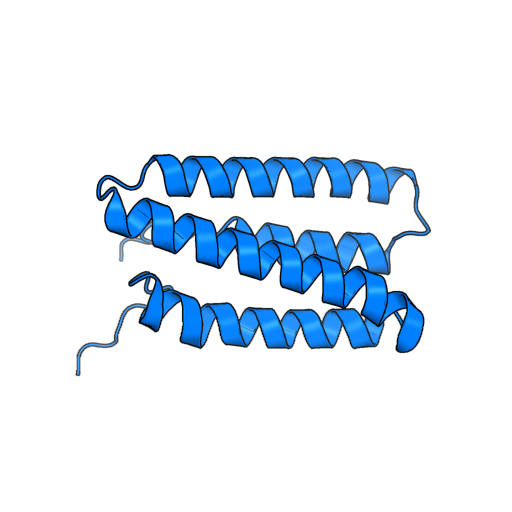10.504 -3.256 -6.610 1.00 93.38 86 VAL A O 1
ATOM 705 N N . TYR A 1 87 ? 12.031 -1.860 -7.478 1.00 93.44 87 TYR A N 1
ATOM 706 C CA . TYR A 1 87 ? 12.556 -1.431 -6.177 1.00 93.44 87 TYR A CA 1
ATOM 707 C C . TYR A 1 87 ? 11.508 -0.684 -5.350 1.00 93.44 87 TYR A C 1
ATOM 709 O O . TYR A 1 87 ? 11.417 -0.876 -4.140 1.00 93.44 87 TYR A O 1
ATOM 717 N N . SER A 1 88 ? 10.650 0.094 -6.008 1.00 94.38 88 SER A N 1
ATOM 718 C CA . SER A 1 88 ? 9.525 0.771 -5.350 1.00 94.38 88 SER A CA 1
ATOM 719 C C . SER A 1 88 ? 8.504 -0.215 -4.806 1.00 94.38 88 SER A C 1
ATOM 721 O O . SER A 1 88 ? 8.020 -0.055 -3.690 1.00 94.38 88 SER A O 1
ATOM 723 N N . SER A 1 89 ? 8.227 -1.279 -5.561 1.00 94.06 89 SER A N 1
ATOM 724 C CA . SER A 1 89 ? 7.346 -2.356 -5.109 1.00 94.06 89 SER A CA 1
ATOM 725 C C . SER A 1 89 ? 7.919 -3.061 -3.877 1.00 94.06 89 SER A C 1
ATOM 727 O O . SER A 1 89 ? 7.182 -3.322 -2.931 1.00 94.06 89 SER A O 1
ATOM 729 N N . LEU A 1 90 ? 9.233 -3.317 -3.844 1.00 95.62 90 LEU A N 1
ATOM 730 C CA . LEU A 1 90 ? 9.903 -3.891 -2.670 1.00 95.62 90 LEU A CA 1
ATOM 731 C C . LEU A 1 90 ? 9.811 -2.971 -1.443 1.00 95.62 90 LEU A C 1
ATOM 733 O O . LEU A 1 90 ? 9.539 -3.455 -0.345 1.00 95.62 90 LEU A O 1
ATOM 737 N N . LEU A 1 91 ? 9.971 -1.655 -1.618 1.00 95.38 91 LEU A N 1
ATOM 738 C CA . LEU A 1 91 ? 9.771 -0.691 -0.530 1.00 95.38 91 LEU A CA 1
ATOM 739 C C . LEU A 1 91 ? 8.337 -0.722 0.004 1.00 95.38 91 LEU A C 1
ATOM 741 O O . LEU A 1 91 ? 8.147 -0.794 1.215 1.00 95.38 91 LEU A O 1
ATOM 745 N N . VAL A 1 92 ? 7.331 -0.760 -0.872 1.00 95.62 92 VAL A N 1
ATOM 746 C CA . VAL A 1 92 ? 5.924 -0.868 -0.452 1.00 95.62 92 VAL A CA 1
ATOM 747 C C . VAL A 1 92 ? 5.647 -2.170 0.302 1.00 95.62 92 VAL A C 1
ATOM 749 O O . VAL A 1 92 ? 4.869 -2.175 1.257 1.00 95.62 92 VAL A O 1
ATOM 752 N N . VAL A 1 93 ? 6.302 -3.277 -0.062 1.00 94.25 93 VAL A N 1
ATOM 753 C CA . VAL A 1 93 ? 6.218 -4.529 0.710 1.00 94.25 93 VAL A CA 1
ATOM 754 C C . VAL A 1 93 ? 6.786 -4.340 2.120 1.00 94.25 93 VAL A C 1
ATOM 756 O O . VAL A 1 93 ? 6.174 -4.792 3.087 1.00 94.25 93 VAL A O 1
ATOM 759 N N . ILE A 1 94 ? 7.909 -3.637 2.270 1.00 93.69 94 ILE A N 1
ATOM 760 C CA . 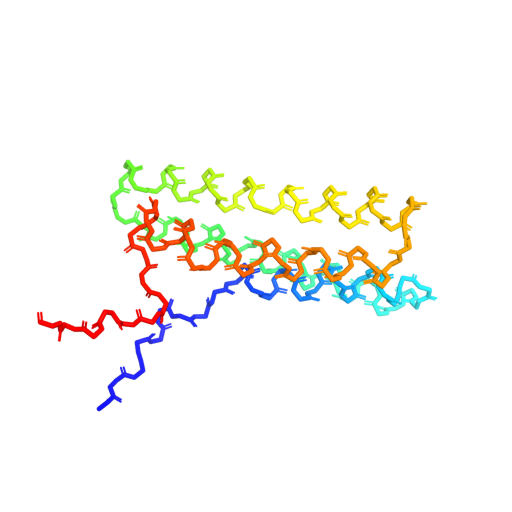ILE A 1 94 ? 8.484 -3.323 3.587 1.00 93.69 94 ILE A CA 1
ATOM 761 C C . ILE A 1 94 ? 7.531 -2.430 4.398 1.00 93.69 94 ILE A C 1
ATOM 763 O O . ILE A 1 94 ? 7.235 -2.740 5.553 1.00 93.69 94 ILE A O 1
ATOM 767 N N . GLU A 1 95 ? 6.990 -1.368 3.797 1.00 93.25 95 GLU A N 1
ATOM 768 C CA . GLU A 1 95 ? 5.999 -0.482 4.427 1.00 93.25 95 GLU A CA 1
ATOM 769 C C . GLU A 1 95 ? 4.759 -1.253 4.893 1.00 93.25 95 GLU A C 1
ATOM 771 O O . GLU A 1 95 ? 4.264 -1.050 6.003 1.00 93.25 95 GLU A O 1
ATOM 776 N N . TYR A 1 96 ? 4.273 -2.178 4.065 1.00 92.06 96 TYR A N 1
ATOM 777 C CA . TYR A 1 96 ? 3.163 -3.064 4.391 1.00 92.06 96 TYR A CA 1
ATOM 778 C C . TYR A 1 96 ? 3.465 -3.972 5.586 1.00 92.06 96 TYR A C 1
ATOM 780 O O . TYR A 1 96 ? 2.643 -4.082 6.498 1.00 92.06 96 TYR A O 1
ATOM 788 N N . LEU A 1 97 ? 4.651 -4.586 5.628 1.00 89.06 97 LEU A N 1
ATOM 789 C CA . LEU A 1 97 ? 5.066 -5.428 6.752 1.00 89.06 97 LEU A CA 1
ATOM 790 C C . LEU A 1 97 ? 5.162 -4.626 8.055 1.00 89.06 97 LEU A C 1
ATOM 792 O O . LEU A 1 97 ? 4.734 -5.114 9.103 1.00 89.06 97 LEU A O 1
ATOM 796 N N . ILE A 1 98 ? 5.672 -3.394 7.998 1.00 89.25 98 ILE A N 1
ATOM 797 C CA . ILE A 1 98 ? 5.708 -2.477 9.145 1.00 89.25 98 ILE A CA 1
ATOM 798 C C . ILE A 1 98 ? 4.282 -2.136 9.593 1.00 89.25 98 ILE A C 1
ATOM 800 O O . ILE A 1 98 ? 3.969 -2.209 10.785 1.00 89.25 98 ILE A O 1
ATOM 804 N N . TYR A 1 99 ? 3.395 -1.807 8.652 1.00 87.00 99 TYR A N 1
ATOM 805 C CA . TYR A 1 99 ? 2.006 -1.475 8.951 1.00 87.00 99 TYR A CA 1
ATOM 806 C C . TYR A 1 99 ? 1.279 -2.635 9.646 1.00 87.00 99 TYR A C 1
ATOM 808 O O . TYR A 1 99 ? 0.685 -2.450 10.709 1.00 87.00 99 TYR A O 1
ATOM 816 N N . ILE A 1 100 ? 1.379 -3.847 9.098 1.00 84.12 100 ILE A N 1
ATOM 817 C CA . ILE A 1 100 ? 0.704 -5.029 9.640 1.00 84.12 100 ILE A CA 1
ATOM 818 C C . ILE A 1 100 ? 1.237 -5.444 11.008 1.00 84.12 100 ILE A C 1
ATOM 820 O O . ILE A 1 100 ? 0.442 -5.796 11.877 1.00 84.12 100 ILE A O 1
ATOM 824 N N . ASN A 1 101 ? 2.555 -5.412 11.215 1.00 80.50 101 ASN A N 1
ATOM 825 C CA . ASN A 1 101 ? 3.159 -5.943 12.438 1.00 80.50 101 ASN A CA 1
ATOM 826 C C . ASN A 1 101 ? 3.264 -4.912 13.565 1.00 80.50 101 ASN A C 1
ATOM 828 O O . ASN A 1 101 ? 3.337 -5.290 14.733 1.00 80.50 101 ASN A O 1
ATOM 832 N N . ILE A 1 102 ? 3.292 -3.616 13.242 1.00 80.31 102 ILE A N 1
ATOM 833 C CA . ILE A 1 102 ? 3.505 -2.551 14.229 1.00 80.31 102 ILE A CA 1
ATOM 834 C C . ILE A 1 102 ? 2.260 -1.680 14.351 1.00 80.31 102 ILE A C 1
ATOM 836 O O . ILE A 1 102 ? 1.666 -1.623 15.427 1.00 80.31 102 ILE A O 1
ATOM 840 N N . VAL A 1 103 ? 1.845 -1.019 13.268 1.00 78.94 103 VAL A N 1
ATOM 841 C CA . VAL A 1 103 ? 0.768 -0.012 13.302 1.00 78.94 103 VAL A CA 1
ATOM 842 C C . VAL A 1 103 ? -0.574 -0.655 13.645 1.00 78.94 103 VAL A C 1
ATOM 844 O O . VAL A 1 103 ? -1.249 -0.231 14.581 1.00 78.94 103 VAL A O 1
ATOM 847 N N . ASN A 1 104 ? -0.945 -1.721 12.945 1.00 78.12 104 ASN A N 1
ATOM 848 C CA . ASN A 1 104 ? -2.245 -2.354 13.111 1.00 78.12 104 ASN A CA 1
ATOM 849 C C . ASN A 1 104 ? -2.469 -2.955 14.526 1.00 78.12 104 ASN A C 1
ATOM 851 O O . ASN A 1 104 ? -3.485 -2.631 15.153 1.00 78.12 104 ASN A O 1
ATOM 855 N N . PRO A 1 105 ? -1.535 -3.738 15.112 1.00 69.00 105 PRO A N 1
ATOM 856 C CA . PRO A 1 105 ? -1.715 -4.273 16.460 1.00 69.00 105 PRO A CA 1
ATOM 857 C C . PRO A 1 105 ? -1.505 -3.232 17.565 1.00 69.00 105 PRO A C 1
ATOM 859 O O . PRO A 1 105 ? -2.257 -3.261 18.535 1.00 69.00 105 PRO A O 1
ATOM 862 N N . LYS A 1 106 ? -0.523 -2.319 17.450 1.00 69.94 106 LYS A N 1
ATOM 863 C CA . LYS A 1 106 ? -0.209 -1.365 18.534 1.00 69.94 106 LYS A CA 1
ATOM 864 C C . LYS A 1 106 ? -1.107 -0.130 18.548 1.00 69.94 106 LYS A C 1
ATOM 866 O O . LYS A 1 106 ? -1.357 0.408 19.620 1.00 69.94 106 LYS A O 1
ATOM 871 N N . LEU A 1 107 ? -1.550 0.350 17.385 1.00 68.00 107 LEU A N 1
ATOM 872 C CA . LEU A 1 107 ? -2.247 1.639 17.268 1.00 68.00 107 LEU A CA 1
ATOM 873 C C . LEU A 1 107 ? -3.736 1.477 16.952 1.00 68.00 107 LEU A C 1
ATOM 875 O O . LEU A 1 107 ? -4.550 2.268 17.425 1.00 68.00 107 LEU A O 1
ATOM 879 N N . MET A 1 108 ? -4.112 0.433 16.207 1.00 66.75 108 MET A N 1
ATOM 880 C CA . MET A 1 108 ? -5.512 0.173 15.845 1.00 66.75 108 MET A CA 1
ATOM 881 C C . MET A 1 108 ? -6.178 -0.906 16.713 1.00 66.75 108 MET A C 1
ATOM 883 O O . MET A 1 108 ? -7.373 -1.151 16.543 1.00 66.75 108 MET A O 1
ATOM 887 N N . ASN A 1 109 ? -5.446 -1.531 17.650 1.00 67.75 109 ASN A N 1
ATOM 888 C CA . ASN A 1 109 ? -5.904 -2.659 18.481 1.00 67.75 109 ASN A CA 1
ATOM 889 C C . ASN A 1 109 ? -6.511 -3.813 17.660 1.00 67.75 109 ASN A C 1
ATOM 891 O O . ASN A 1 109 ? -7.353 -4.575 18.140 1.00 67.75 109 ASN A O 1
ATOM 895 N N . ARG A 1 110 ? -6.089 -3.949 16.400 1.00 63.34 110 ARG A N 1
ATOM 896 C CA . ARG A 1 110 ? -6.542 -4.988 15.478 1.00 63.34 110 ARG A CA 1
ATOM 897 C C . ARG A 1 110 ? -5.414 -6.004 15.343 1.00 63.34 110 ARG A C 1
ATOM 899 O O . ARG A 1 110 ? -4.413 -5.757 14.679 1.00 63.34 110 ARG A O 1
ATOM 906 N N . GLN A 1 111 ? -5.558 -7.151 16.002 1.00 55.59 111 GLN A N 1
ATOM 907 C CA . GLN A 1 111 ? -4.608 -8.258 15.873 1.00 55.59 111 GLN A CA 1
ATOM 908 C C . GLN A 1 111 ? -4.928 -9.070 14.611 1.00 55.59 111 GLN A C 1
ATOM 910 O O . GLN A 1 111 ? -6.052 -9.540 14.448 1.00 55.59 111 GLN A O 1
ATOM 915 N N . ILE A 1 112 ? -3.945 -9.214 13.720 1.00 55.59 112 ILE A N 1
ATOM 916 C CA . ILE A 1 112 ? -4.047 -10.061 12.514 1.00 55.59 112 ILE A CA 1
ATOM 917 C C . ILE A 1 112 ? -3.682 -11.502 12.863 1.00 55.59 112 ILE A C 1
ATOM 919 O O . ILE A 1 112 ? -4.369 -12.437 12.466 1.00 55.59 112 ILE A O 1
ATOM 923 N N . PHE A 1 113 ? -2.640 -11.665 13.673 1.00 49.78 113 PHE A N 1
ATOM 924 C CA . PHE A 1 113 ? -2.288 -12.923 14.303 1.00 49.78 113 PHE A CA 1
ATOM 925 C C . PHE A 1 113 ? -2.677 -12.804 15.767 1.00 49.78 113 PHE A C 1
ATOM 927 O O . PHE A 1 113 ? -2.223 -11.893 16.462 1.00 49.78 113 PHE A O 1
ATOM 934 N N . THR A 1 114 ? -3.583 -13.672 16.208 1.00 43.69 114 THR A N 1
ATOM 935 C CA . THR A 1 114 ? -3.933 -13.830 17.619 1.00 43.69 114 THR A CA 1
ATOM 936 C C . THR A 1 114 ? -2.663 -13.823 18.454 1.00 43.69 114 THR A C 1
ATOM 938 O O . THR A 1 114 ? -1.755 -14.612 18.193 1.00 43.69 114 THR A O 1
ATOM 941 N N . SER A 1 115 ? -2.618 -12.953 19.462 1.00 40.47 115 SER A N 1
ATOM 942 C CA . SER A 1 115 ? -1.744 -13.131 20.613 1.00 40.47 115 SER A CA 1
ATOM 943 C C . SER A 1 115 ? -1.769 -14.611 21.002 1.00 40.47 115 SER A C 1
ATOM 945 O O . SER A 1 115 ? -2.802 -15.141 21.414 1.00 40.47 115 SER A O 1
ATOM 947 N N . ILE A 1 116 ? -0.630 -15.290 20.854 1.00 40.72 116 ILE A N 1
ATOM 948 C CA . ILE A 1 116 ? -0.356 -16.446 21.694 1.00 40.72 116 ILE A CA 1
ATOM 949 C C . ILE A 1 116 ? -0.327 -15.843 23.095 1.00 40.72 116 ILE A C 1
ATOM 951 O O . ILE A 1 116 ? 0.588 -15.089 23.431 1.00 40.72 116 ILE A O 1
ATOM 955 N N . LYS A 1 117 ? -1.402 -16.057 23.858 1.00 39.31 117 LYS A N 1
ATOM 956 C CA . LYS A 1 117 ? -1.392 -15.821 25.298 1.00 39.31 117 LYS A CA 1
ATOM 957 C C . LYS A 1 117 ? -0.220 -16.634 25.847 1.00 39.31 117 LYS A C 1
ATOM 959 O O . LYS A 1 117 ? -0.231 -17.857 25.718 1.00 39.31 117 LYS A O 1
ATOM 964 N N . LYS A 1 118 ? 0.792 -15.949 26.371 1.00 38.16 118 LYS A N 1
ATOM 965 C CA . LYS A 1 118 ? 1.685 -16.534 27.367 1.00 38.16 118 LYS A CA 1
ATOM 966 C C . LYS A 1 118 ? 1.018 -16.374 28.722 1.00 38.16 118 LYS A C 1
ATOM 968 O O . LYS A 1 118 ? 0.419 -15.293 28.929 1.00 38.16 118 LYS A O 1
#